Protein AF-A0A963KKS5-F1 (afdb_monomer_lite)

Secondary structure (DSSP, 8-state):
-------------------------------------TT-GGG----EE-TTT--EE--EEEE--S-SSSSEEEEE-TTT--EEEEE-TTGGGS-HHHHHHHHHHHHHHHTT---HHHHHHHHHHHHHHTT--HHHHHHHHHHHHHS-B--GGGTSBHHHHHHHHHHHHHTT-

Foldseek 3Di:
DDDDDDDDDDYDDDDDDDDDDDPDPPPPPPPPPPQQPLLALVSDFQWFAQQPPRDTDGAAEEEDAPQPDQAKDWDADPPRSGIHIYGYPCNVVDRSNVVSQVSQLNSVVSHVDDQSLLSNLSSVLVSVVSPQDPVSLVVVQVVLQVQAADDVSCVGGSNVNVVSSVVNNVVVD

Sequence (173 aa):
MANRPTGRPGPAACVLACAALALAPAGAARADTARTDVSDPEQFRCQGRNQFSGAPDGPIEKQDESGYWPYAAFFVDPVLGTPTIVYGPRFRTLDPLMQAFIRRHECQHANGVRDEITANCMALAHMRAQGLTARQEAHLQRWHQAEGRLDPQYGGSGAVFWERTLRCAAGLR

pLDDT: mean 83.82, std 19.71, range [33.16, 98.44]

Radius of gyration: 27.81 Å; chains: 1; bounding box: 52×79×63 Å

Structure (mmCIF, N/CA/C/O backbone):
data_AF-A0A963KKS5-F1
#
_entry.id   AF-A0A963KKS5-F1
#
loop_
_atom_site.group_PDB
_atom_site.id
_atom_site.type_symbol
_atom_site.label_atom_id
_atom_site.label_alt_id
_atom_site.label_comp_id
_atom_site.label_asym_id
_atom_site.label_entity_id
_atom_site.label_seq_id
_atom_site.pdbx_PDB_ins_code
_atom_site.Cartn_x
_atom_site.Cartn_y
_atom_site.Cartn_z
_atom_site.occupancy
_atom_site.B_iso_or_equiv
_atom_site.auth_seq_id
_atom_site.auth_comp_id
_atom_site.auth_asym_id
_atom_site.auth_atom_id
_atom_site.pdbx_PDB_model_num
ATOM 1 N N . MET A 1 1 ? 4.974 58.334 -43.561 1.00 40.41 1 MET A N 1
ATOM 2 C CA . MET A 1 1 ? 4.351 58.334 -44.902 1.00 40.41 1 MET A CA 1
ATOM 3 C C . MET A 1 1 ? 3.083 57.502 -44.830 1.00 40.41 1 MET A C 1
ATOM 5 O O . MET A 1 1 ? 3.101 56.443 -44.219 1.00 40.41 1 MET A O 1
ATOM 9 N N . ALA A 1 2 ? 1.984 58.072 -45.312 1.00 44.34 2 ALA A N 1
ATOM 10 C CA . ALA A 1 2 ? 0.614 57.597 -45.157 1.00 44.34 2 ALA A CA 1
ATOM 11 C C . ALA A 1 2 ? 0.249 56.483 -46.155 1.00 44.34 2 ALA A C 1
ATOM 13 O O . ALA A 1 2 ? 0.813 56.447 -47.244 1.00 44.34 2 ALA A O 1
ATOM 14 N N . ASN A 1 3 ? -0.739 55.645 -45.815 1.00 42.09 3 ASN A N 1
ATOM 15 C CA . ASN A 1 3 ? -2.002 55.590 -46.569 1.00 42.09 3 ASN A CA 1
ATOM 16 C C . ASN A 1 3 ? -3.050 54.662 -45.920 1.00 42.09 3 ASN A C 1
ATOM 18 O O . ASN A 1 3 ? -2.803 53.486 -45.675 1.00 42.09 3 ASN A O 1
ATOM 22 N N . ARG A 1 4 ? -4.247 55.222 -45.693 1.00 42.44 4 ARG A N 1
ATOM 23 C CA . ARG A 1 4 ? -5.546 54.519 -45.658 1.00 42.44 4 ARG A CA 1
ATOM 24 C C . ARG A 1 4 ? -6.168 54.576 -47.063 1.00 42.44 4 ARG A C 1
ATOM 26 O O . ARG A 1 4 ? -5.840 55.493 -47.813 1.00 42.44 4 ARG A O 1
ATOM 33 N N . PRO A 1 5 ? -7.083 53.651 -47.395 1.00 55.53 5 PRO A N 1
ATOM 34 C CA . PRO A 1 5 ? -8.498 54.032 -47.618 1.00 55.53 5 PRO A CA 1
ATOM 35 C C . PRO A 1 5 ? -9.468 52.960 -47.050 1.00 55.53 5 PRO A C 1
ATOM 37 O O . PRO A 1 5 ? -9.184 51.774 -47.120 1.00 55.53 5 PRO A O 1
ATOM 40 N N . THR A 1 6 ? -10.503 53.249 -46.247 1.00 56.84 6 THR A N 1
ATOM 41 C CA . THR A 1 6 ? -11.863 53.788 -46.527 1.00 56.84 6 THR A CA 1
ATOM 42 C C . THR A 1 6 ? -12.675 53.086 -47.628 1.00 56.84 6 THR A C 1
ATOM 44 O O . THR A 1 6 ? -12.403 53.281 -48.805 1.00 56.84 6 THR A O 1
ATOM 47 N N . GLY A 1 7 ? -13.758 52.399 -47.231 1.00 36.72 7 GLY A N 1
ATOM 48 C CA . GLY A 1 7 ? -14.890 51.979 -48.077 1.00 36.72 7 GLY A CA 1
ATOM 49 C C . GLY A 1 7 ? -15.966 51.261 -47.240 1.00 36.72 7 GLY A C 1
ATOM 50 O O . GLY A 1 7 ? -15.632 50.361 -46.482 1.00 36.72 7 GLY A O 1
ATOM 51 N N . ARG A 1 8 ? -17.222 51.724 -47.293 1.00 37.94 8 ARG A N 1
ATOM 52 C CA . ARG A 1 8 ? -18.336 51.492 -46.333 1.00 37.94 8 ARG A CA 1
ATOM 53 C C . ARG A 1 8 ? -19.519 50.727 -47.030 1.00 37.94 8 ARG A C 1
ATOM 55 O O . ARG A 1 8 ? -19.280 50.230 -48.123 1.00 37.94 8 ARG A O 1
ATOM 62 N N . PRO A 1 9 ? -20.743 50.560 -46.460 1.00 57.69 9 PRO A N 1
ATOM 63 C CA . PRO A 1 9 ? -21.500 49.293 -46.370 1.00 57.69 9 PRO A CA 1
ATOM 64 C C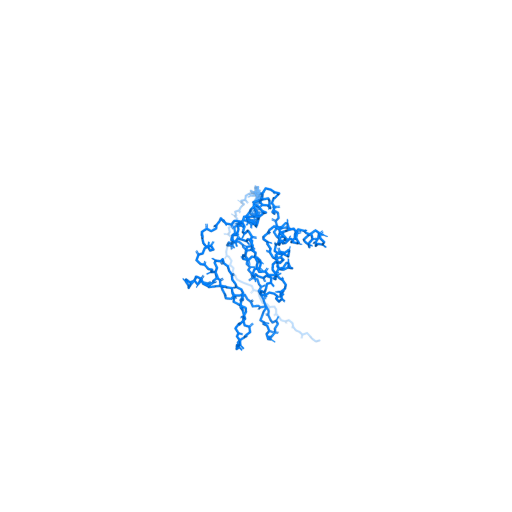 . PRO A 1 9 ? -22.797 49.223 -47.229 1.00 57.69 9 PRO A C 1
ATOM 66 O O . PRO A 1 9 ? -23.140 50.176 -47.921 1.00 57.69 9 PRO A O 1
ATOM 69 N N . GLY A 1 10 ? -23.559 48.120 -47.125 1.00 33.16 10 GLY A N 1
ATOM 70 C CA . GLY A 1 10 ? -24.911 47.940 -47.694 1.00 33.16 10 GLY A CA 1
ATOM 71 C C . GLY A 1 10 ? -25.825 47.061 -46.805 1.00 33.16 10 GLY A C 1
ATOM 72 O O . GLY A 1 10 ? -25.300 46.394 -45.919 1.00 33.16 10 GLY A O 1
ATOM 73 N N . PRO A 1 11 ? -27.167 47.101 -46.965 1.00 45.22 11 PRO A N 1
ATOM 74 C CA . PRO A 1 11 ? -28.068 47.514 -45.875 1.00 45.22 11 PRO A CA 1
ATOM 75 C C . PRO A 1 11 ? -29.191 46.524 -45.474 1.00 45.22 11 PRO A C 1
ATOM 77 O O . PRO A 1 11 ? -29.456 45.557 -46.177 1.00 45.22 11 PRO A O 1
ATOM 80 N N . ALA A 1 12 ? -29.917 46.922 -44.409 1.00 37.47 12 ALA A N 1
ATOM 81 C CA . ALA A 1 12 ? -31.300 46.562 -44.023 1.00 37.47 12 ALA A CA 1
ATOM 82 C C . ALA A 1 12 ? -31.515 45.147 -43.431 1.00 37.47 12 ALA A C 1
ATOM 84 O O . ALA A 1 12 ? -30.903 44.190 -43.868 1.00 37.47 12 ALA A O 1
ATOM 85 N N . ALA A 1 13 ? -32.356 44.889 -42.425 1.00 37.69 13 ALA A N 1
ATOM 86 C CA . ALA A 1 13 ? -33.380 45.642 -41.697 1.00 37.69 13 ALA A CA 1
ATOM 87 C C . ALA A 1 13 ? -33.491 45.014 -40.279 1.00 37.69 13 ALA A C 1
ATOM 89 O O . ALA A 1 13 ? -33.280 43.819 -40.113 1.00 37.69 13 ALA A O 1
ATOM 90 N N . CYS A 1 14 ? -33.592 45.804 -39.208 1.00 33.78 14 CYS A N 1
ATOM 91 C CA . CYS A 1 14 ? -34.841 46.105 -38.492 1.00 33.78 14 CYS A CA 1
ATOM 92 C C . CYS A 1 14 ? -35.599 44.872 -37.958 1.00 33.78 14 CYS A C 1
ATOM 94 O O . CYS A 1 14 ? -36.409 44.322 -38.688 1.00 33.78 14 CYS A O 1
ATOM 96 N N . VAL A 1 15 ? -35.408 44.527 -36.675 1.00 36.50 15 VAL A N 1
ATOM 97 C CA . VAL A 1 15 ? -36.500 44.201 -35.732 1.00 36.50 15 VAL A CA 1
ATOM 98 C C . VAL A 1 15 ? -36.051 44.589 -34.316 1.00 36.50 15 VAL A C 1
ATOM 100 O O . VAL A 1 15 ? -35.067 44.073 -33.791 1.00 36.50 15 VAL A O 1
ATOM 103 N N . LEU A 1 16 ? -36.787 45.523 -33.713 1.00 43.28 16 LEU A N 1
ATOM 104 C CA . LEU A 1 16 ? -36.829 45.771 -32.274 1.00 43.28 16 LEU A CA 1
ATOM 105 C C . LEU A 1 16 ? -37.574 44.616 -31.599 1.00 43.28 16 LEU A C 1
ATOM 107 O O . LEU A 1 16 ? -38.719 44.347 -31.950 1.00 43.28 16 LEU A O 1
ATOM 111 N N . ALA A 1 17 ? -36.973 44.007 -30.581 1.00 41.31 17 ALA A N 1
ATOM 112 C CA . ALA A 1 17 ? -37.719 43.272 -29.569 1.00 41.31 17 ALA A CA 1
ATOM 113 C C . ALA A 1 17 ? -37.032 43.441 -28.210 1.00 41.31 17 ALA A C 1
ATOM 115 O O . ALA A 1 17 ? -35.978 42.867 -27.944 1.00 41.31 17 ALA A O 1
ATOM 116 N N . CYS A 1 18 ? -37.644 44.260 -27.354 1.00 39.59 18 CYS A N 1
ATOM 117 C CA . CYS A 1 18 ? -37.416 44.220 -25.919 1.00 39.59 18 CYS A CA 1
ATOM 118 C C . CYS A 1 18 ? -37.823 42.841 -25.392 1.00 39.59 18 CYS A C 1
ATOM 120 O O . CYS A 1 18 ? -38.964 42.425 -25.583 1.00 39.59 18 CYS A O 1
ATOM 122 N N . ALA A 1 19 ? -36.932 42.174 -24.665 1.00 47.00 19 ALA A N 1
ATOM 123 C CA . ALA A 1 19 ? -37.304 41.091 -23.768 1.00 47.00 19 ALA A CA 1
ATOM 124 C C . ALA A 1 19 ? -36.486 41.213 -22.481 1.00 47.00 19 ALA A C 1
ATOM 126 O O . ALA A 1 19 ? -35.271 41.395 -22.502 1.00 47.00 19 ALA A O 1
ATOM 127 N N . ALA A 1 20 ? -37.223 41.208 -21.377 1.00 46.75 20 ALA A N 1
ATOM 128 C CA . ALA A 1 20 ? -36.808 41.502 -20.020 1.00 46.75 20 ALA A CA 1
ATOM 129 C C . ALA A 1 20 ? -35.589 40.701 -19.538 1.00 46.75 20 ALA A C 1
ATOM 131 O O . ALA A 1 20 ? -35.439 39.518 -19.842 1.00 46.75 20 ALA A O 1
ATOM 132 N N . LEU A 1 21 ? -34.783 41.341 -18.681 1.00 49.19 21 LEU A N 1
ATOM 133 C CA . LEU A 1 21 ? -33.899 40.649 -17.750 1.00 49.19 21 LEU A CA 1
ATOM 134 C C . LEU A 1 21 ? -34.739 39.705 -16.878 1.00 49.19 21 LEU A C 1
ATOM 136 O O . LEU A 1 21 ? -35.354 40.131 -15.902 1.00 49.19 21 LEU A O 1
ATOM 140 N N . ALA A 1 22 ? -34.734 38.419 -17.204 1.00 48.47 22 ALA A N 1
ATOM 141 C CA . ALA A 1 22 ? -34.995 37.385 -16.221 1.00 48.47 22 ALA A CA 1
ATOM 142 C C . ALA A 1 22 ? -33.659 37.075 -15.535 1.00 48.47 22 ALA A C 1
ATOM 144 O O . ALA A 1 22 ? -32.786 36.427 -16.113 1.00 48.47 22 ALA A O 1
ATOM 145 N N . LEU A 1 23 ? -33.487 37.571 -14.306 1.00 54.78 23 LEU A N 1
ATOM 146 C CA . LEU A 1 23 ? -32.521 37.000 -13.373 1.00 54.78 23 LEU A CA 1
ATOM 147 C C . LEU A 1 23 ? -32.909 35.532 -13.168 1.00 54.78 23 LEU A C 1
ATOM 149 O O . LEU A 1 23 ? -33.829 35.226 -12.411 1.00 54.78 23 LEU A O 1
ATOM 153 N N . ALA A 1 24 ? -32.225 34.621 -13.855 1.00 52.03 24 ALA A N 1
ATOM 154 C CA . ALA A 1 24 ? -32.212 33.237 -13.424 1.00 52.03 24 ALA A CA 1
ATOM 155 C C . ALA A 1 24 ? -31.542 33.212 -12.041 1.00 52.03 24 ALA A C 1
ATOM 157 O O . ALA A 1 24 ? -30.469 33.808 -11.886 1.00 52.03 24 ALA A O 1
ATOM 158 N N . PRO A 1 25 ? -32.125 32.554 -11.024 1.00 49.81 25 PRO A N 1
ATOM 159 C CA . PRO A 1 25 ? -31.350 32.240 -9.845 1.00 49.81 25 PRO A CA 1
ATOM 160 C C . PRO A 1 25 ? -30.168 31.408 -10.335 1.00 49.81 25 PRO A C 1
ATOM 162 O O . PRO A 1 25 ? -30.351 30.377 -10.985 1.00 49.81 25 PRO A O 1
ATOM 165 N N . ALA A 1 26 ? -28.955 31.881 -10.055 1.00 54.19 26 ALA A N 1
ATOM 166 C CA . ALA A 1 26 ? -27.781 31.037 -10.067 1.00 54.19 26 ALA A CA 1
ATOM 167 C C . ALA A 1 26 ? -28.043 29.951 -9.022 1.00 54.19 26 ALA A C 1
ATOM 169 O O . ALA A 1 26 ? -27.723 30.098 -7.844 1.00 54.19 26 ALA A O 1
ATOM 170 N N . GLY A 1 27 ? -28.718 28.883 -9.447 1.00 46.56 27 GLY A N 1
ATOM 171 C CA . GLY A 1 27 ? -28.696 27.616 -8.763 1.00 46.56 27 GLY A CA 1
ATOM 172 C C . GLY A 1 27 ? -27.236 27.230 -8.754 1.00 46.56 27 GLY A C 1
ATOM 173 O O . GLY A 1 27 ? -26.718 26.717 -9.742 1.00 46.56 27 GLY A O 1
ATOM 174 N N . ALA A 1 28 ? -26.555 27.569 -7.663 1.00 51.47 28 ALA A N 1
ATOM 175 C CA . ALA A 1 28 ? -25.311 26.946 -7.302 1.00 51.47 28 ALA A CA 1
ATOM 176 C C . ALA A 1 28 ? -25.643 25.460 -7.192 1.00 51.47 28 ALA A C 1
ATOM 178 O O . ALA A 1 28 ? -26.060 24.975 -6.141 1.00 51.47 28 ALA A O 1
ATOM 179 N N . ALA A 1 29 ? -25.510 24.746 -8.309 1.00 49.84 29 ALA A N 1
ATOM 180 C CA . ALA A 1 29 ? -25.208 23.341 -8.280 1.00 49.84 29 ALA A CA 1
ATOM 181 C C . ALA A 1 29 ? -23.901 23.284 -7.498 1.00 49.84 29 ALA A C 1
ATOM 183 O O . ALA A 1 29 ? -22.815 23.500 -8.035 1.00 49.84 29 ALA A O 1
ATOM 184 N N . ARG A 1 30 ? -24.021 23.110 -6.178 1.00 49.72 30 ARG A N 1
ATOM 185 C CA . ARG A 1 30 ? -22.956 22.511 -5.403 1.00 49.72 30 ARG A CA 1
ATOM 186 C C . ARG A 1 30 ? -22.682 21.228 -6.159 1.00 49.72 30 ARG A C 1
ATOM 188 O O . ARG A 1 30 ? -23.508 20.321 -6.159 1.00 49.72 30 ARG A O 1
ATOM 195 N N . ALA A 1 31 ? -21.575 21.206 -6.891 1.00 47.34 31 ALA A N 1
ATOM 196 C CA . ALA A 1 31 ? -20.915 19.956 -7.141 1.00 47.34 31 ALA A CA 1
ATOM 197 C C . ALA A 1 31 ? -20.689 19.398 -5.739 1.00 47.34 31 ALA A C 1
ATOM 199 O O . ALA A 1 31 ? -19.813 19.870 -5.014 1.00 47.34 31 ALA A O 1
ATOM 200 N N . ASP A 1 32 ? -21.559 18.483 -5.317 1.00 46.78 32 ASP A N 1
ATOM 201 C CA . ASP A 1 32 ? -21.172 17.483 -4.348 1.00 46.78 32 ASP A CA 1
ATOM 202 C C . ASP A 1 32 ? -19.957 16.828 -4.993 1.00 46.78 32 ASP A C 1
ATOM 204 O O . ASP A 1 32 ? -20.068 15.960 -5.858 1.00 46.78 32 ASP A O 1
ATOM 208 N N . THR A 1 33 ? -18.771 17.342 -4.665 1.00 53.81 33 THR A N 1
ATOM 209 C CA . THR A 1 33 ? -17.532 16.596 -4.782 1.00 53.81 33 THR A CA 1
ATOM 210 C C . THR A 1 33 ? -17.797 15.341 -3.983 1.00 53.81 33 THR A C 1
ATOM 212 O O . THR A 1 33 ? -17.696 15.372 -2.755 1.00 53.81 33 THR A O 1
ATOM 215 N N . ALA A 1 34 ? -18.268 14.296 -4.669 1.00 59.72 34 ALA A N 1
ATOM 216 C CA . ALA A 1 34 ? -18.528 12.999 -4.089 1.00 59.72 34 ALA A CA 1
ATOM 217 C C . ALA A 1 34 ? -17.276 12.661 -3.292 1.00 59.72 34 ALA A C 1
ATOM 219 O O . ALA A 1 34 ? -16.181 12.552 -3.849 1.00 59.72 34 ALA A O 1
ATOM 220 N N . ARG A 1 35 ? -17.415 12.666 -1.965 1.00 65.19 35 ARG A N 1
ATOM 221 C CA . ARG A 1 35 ? -16.306 12.381 -1.068 1.00 65.19 35 ARG A CA 1
ATOM 222 C C . ARG A 1 35 ? -15.783 11.018 -1.491 1.00 65.19 35 ARG A C 1
ATOM 224 O O . ARG A 1 35 ? -16.569 10.076 -1.500 1.00 65.19 35 ARG A O 1
ATOM 231 N N . THR A 1 36 ? -14.510 10.944 -1.880 1.00 77.38 36 THR A N 1
ATOM 232 C CA . THR A 1 36 ? -13.889 9.689 -2.310 1.00 77.38 36 THR A CA 1
ATOM 233 C C . THR A 1 36 ? -14.188 8.625 -1.265 1.00 77.38 36 THR A C 1
ATOM 235 O O . THR A 1 36 ? -13.829 8.785 -0.094 1.00 77.38 36 THR A O 1
ATOM 238 N N . ASP A 1 37 ? -14.884 7.569 -1.674 1.00 88.12 37 ASP A N 1
ATOM 239 C CA . ASP A 1 37 ? -15.097 6.424 -0.811 1.00 88.12 37 ASP A CA 1
ATOM 240 C C . ASP A 1 37 ? -13.775 5.668 -0.737 1.00 88.12 37 ASP A C 1
ATOM 242 O O . ASP A 1 37 ? -13.372 4.957 -1.653 1.00 88.12 37 ASP A O 1
ATOM 246 N N . VAL A 1 38 ? -13.062 5.855 0.372 1.00 92.69 38 VAL A N 1
ATOM 247 C CA . VAL A 1 38 ? -11.766 5.215 0.605 1.00 92.69 38 VAL A CA 1
ATOM 248 C C . VAL A 1 38 ? -11.861 3.683 0.604 1.00 92.69 38 VAL A C 1
ATOM 250 O O . VAL A 1 38 ? -10.849 3.019 0.381 1.00 92.69 38 VAL A O 1
ATOM 253 N N . SER A 1 39 ? -13.056 3.130 0.840 1.00 93.19 39 SER A N 1
ATOM 254 C CA . SER A 1 39 ? -13.313 1.689 0.827 1.00 93.19 39 SER A CA 1
ATOM 255 C C . SER A 1 39 ? -13.678 1.127 -0.541 1.00 93.19 39 SER A C 1
ATOM 257 O O . SER A 1 39 ? -13.687 -0.091 -0.687 1.00 93.19 39 SER A O 1
ATOM 259 N N . ASP A 1 40 ? -13.921 1.977 -1.539 1.00 92.31 40 ASP A N 1
ATOM 260 C CA . ASP A 1 40 ? -14.133 1.537 -2.912 1.00 92.31 40 ASP A CA 1
ATOM 261 C C . ASP A 1 40 ? -12.767 1.319 -3.596 1.00 92.31 40 ASP A C 1
ATOM 263 O O . ASP A 1 40 ? -12.024 2.288 -3.823 1.00 92.31 40 ASP A O 1
ATOM 267 N N . PRO A 1 41 ? -12.382 0.065 -3.911 1.00 87.31 41 PRO A N 1
ATOM 268 C CA . PRO A 1 41 ? -11.116 -0.207 -4.575 1.00 87.31 41 PRO A CA 1
ATOM 269 C C . PRO A 1 41 ? -11.046 0.424 -5.969 1.00 87.31 41 PRO A C 1
ATOM 271 O O . PRO A 1 41 ? -9.944 0.780 -6.379 1.00 87.31 41 PRO A O 1
ATOM 274 N N . GLU A 1 42 ? -12.169 0.627 -6.666 1.00 88.56 42 GLU A N 1
ATOM 275 C CA . GLU A 1 42 ? -12.216 1.165 -8.034 1.00 88.56 42 GLU A CA 1
ATOM 276 C C . GLU A 1 42 ? -11.974 2.681 -8.086 1.00 88.56 42 GLU A C 1
ATOM 278 O O . GLU A 1 42 ? -11.474 3.211 -9.081 1.00 88.56 42 GLU A O 1
ATOM 283 N N . GLN A 1 43 ? -12.262 3.397 -6.994 1.00 89.00 43 GLN A N 1
ATOM 284 C CA . GLN A 1 43 ? -11.999 4.838 -6.894 1.00 89.00 43 GLN A CA 1
ATOM 285 C C . GLN A 1 43 ? -10.516 5.165 -6.681 1.00 89.00 43 GLN A C 1
ATOM 287 O O . GLN A 1 43 ? -10.092 6.306 -6.889 1.00 89.00 43 GLN A O 1
ATOM 292 N N . PHE A 1 44 ? -9.702 4.182 -6.292 1.00 91.00 44 PHE A N 1
ATOM 293 C CA . PHE A 1 44 ? -8.261 4.350 -6.170 1.00 91.00 44 PHE A CA 1
ATOM 294 C C . PHE A 1 44 ? -7.561 4.053 -7.497 1.00 91.00 44 PHE A C 1
ATOM 296 O O . PHE A 1 44 ? -7.622 2.945 -8.017 1.00 91.00 44 PHE A O 1
ATOM 303 N N . ARG A 1 45 ? -6.835 5.037 -8.032 1.00 90.50 45 ARG A N 1
ATOM 304 C CA . ARG A 1 45 ? -5.974 4.848 -9.205 1.00 90.50 45 ARG A CA 1
ATOM 305 C C . ARG A 1 45 ? -4.528 4.730 -8.758 1.00 90.50 45 ARG A C 1
ATOM 307 O O . ARG A 1 45 ? -3.961 5.710 -8.274 1.00 90.50 45 ARG A O 1
ATOM 314 N N . CYS A 1 46 ? -3.930 3.557 -8.943 1.00 92.62 46 CYS A N 1
ATOM 315 C CA . CYS A 1 46 ? -2.508 3.399 -8.692 1.00 92.62 46 CYS A CA 1
ATOM 316 C C . CYS A 1 46 ? -1.681 4.081 -9.790 1.00 92.62 46 CYS A C 1
ATOM 318 O O . CYS A 1 46 ? -1.881 3.836 -10.978 1.00 92.62 46 CYS A O 1
ATOM 320 N N . GLN A 1 47 ? -0.730 4.919 -9.384 1.00 91.44 47 GLN A N 1
ATOM 321 C CA . GLN A 1 47 ? 0.335 5.415 -10.252 1.00 91.44 47 GLN A CA 1
ATOM 322 C C . GLN A 1 47 ? 1.635 4.800 -9.757 1.00 91.44 47 GLN A C 1
ATOM 324 O O . GLN A 1 47 ? 2.045 5.099 -8.640 1.00 91.44 47 GLN A O 1
ATOM 329 N N . GLY A 1 48 ? 2.235 3.912 -10.544 1.00 91.38 48 GLY A N 1
ATOM 330 C CA . GLY A 1 48 ? 3.544 3.337 -10.260 1.00 91.38 48 GLY A CA 1
ATOM 331 C C . GLY A 1 48 ? 4.652 4.077 -11.003 1.00 91.38 48 GLY A C 1
ATOM 332 O O . GLY A 1 48 ? 4.448 5.141 -11.602 1.00 91.38 48 GLY A O 1
ATOM 333 N N . ARG A 1 49 ? 5.849 3.496 -10.979 1.00 94.62 49 ARG A N 1
ATOM 334 C CA . ARG A 1 49 ? 6.996 3.957 -11.758 1.00 94.62 49 ARG A CA 1
ATOM 335 C C . ARG A 1 49 ? 7.662 2.780 -12.440 1.00 94.62 49 ARG A C 1
ATOM 337 O O . ARG A 1 49 ? 7.902 1.747 -11.819 1.00 94.62 49 ARG A O 1
ATOM 344 N N . ASN A 1 50 ? 8.015 2.969 -13.702 1.00 94.69 50 ASN A N 1
ATOM 345 C CA . ASN A 1 50 ? 8.869 2.028 -14.404 1.00 94.69 50 ASN A CA 1
ATOM 346 C C . ASN A 1 50 ? 10.245 1.972 -13.712 1.00 94.69 50 ASN A C 1
ATOM 348 O O . ASN A 1 50 ? 10.877 3.010 -13.508 1.00 94.69 50 ASN A O 1
ATOM 352 N N . GLN A 1 51 ? 10.719 0.780 -13.345 1.00 92.62 51 GLN A N 1
ATOM 353 C CA . GLN A 1 51 ? 11.947 0.633 -12.553 1.00 92.62 51 GLN A CA 1
ATOM 354 C C . GLN A 1 51 ? 13.228 1.005 -13.300 1.00 92.62 51 GLN A C 1
ATOM 356 O O . GLN A 1 51 ? 14.232 1.302 -12.655 1.00 92.62 51 GLN A O 1
ATOM 361 N N . PHE A 1 52 ? 13.216 0.994 -14.632 1.00 93.75 52 PHE A N 1
ATOM 362 C CA . PHE A 1 52 ? 14.409 1.284 -15.426 1.00 93.75 52 PHE A CA 1
ATOM 363 C C . PHE A 1 52 ? 14.479 2.752 -15.835 1.00 93.75 52 PHE A C 1
ATOM 365 O O . PHE A 1 52 ? 15.536 3.369 -15.747 1.00 93.75 52 PHE A O 1
ATOM 372 N N . SER A 1 53 ? 13.354 3.328 -16.255 1.00 94.00 53 SER A N 1
ATOM 373 C CA . SER A 1 53 ? 13.294 4.722 -16.713 1.00 94.00 53 SER A CA 1
ATOM 374 C C . SER A 1 53 ? 12.898 5.719 -15.621 1.00 94.00 53 SER A C 1
ATOM 376 O O . SER A 1 53 ? 13.112 6.918 -15.786 1.00 94.00 53 SER A O 1
ATOM 378 N N . GLY A 1 54 ? 12.280 5.264 -14.525 1.00 92.56 54 GLY A N 1
ATOM 379 C CA . GLY A 1 54 ? 11.713 6.122 -13.477 1.00 92.56 54 GLY A CA 1
ATOM 380 C C . GLY A 1 54 ? 10.451 6.891 -13.893 1.00 92.56 54 GLY A C 1
ATOM 381 O O . GLY A 1 54 ? 9.859 7.598 -13.064 1.00 92.56 54 GLY A O 1
ATOM 382 N N . ALA A 1 55 ? 10.028 6.763 -15.156 1.00 92.94 55 ALA A N 1
ATOM 383 C CA . ALA A 1 55 ? 8.841 7.414 -15.686 1.00 92.94 55 ALA A CA 1
ATOM 384 C C . ALA A 1 55 ? 7.580 6.928 -14.948 1.00 92.94 55 ALA A C 1
ATOM 386 O O . ALA A 1 55 ? 7.514 5.752 -14.571 1.00 92.94 55 ALA A O 1
ATOM 387 N N . PRO A 1 56 ? 6.590 7.812 -14.715 1.00 90.12 56 PRO A N 1
ATOM 388 C CA . PRO A 1 56 ? 5.312 7.390 -14.163 1.00 90.12 56 PRO A CA 1
ATOM 389 C C . PRO A 1 56 ? 4.653 6.407 -15.132 1.00 90.12 56 PRO A C 1
ATOM 391 O O . PRO A 1 56 ? 4.457 6.724 -16.304 1.00 90.12 56 PRO A O 1
ATOM 394 N N . ASP A 1 57 ? 4.334 5.222 -14.627 1.00 83.19 57 ASP A N 1
ATOM 395 C CA . ASP A 1 57 ? 3.704 4.145 -15.383 1.00 83.19 57 ASP A CA 1
ATOM 396 C C . ASP A 1 57 ? 2.703 3.449 -14.459 1.00 83.19 57 ASP A C 1
ATOM 398 O O . ASP A 1 57 ? 3.040 3.057 -13.337 1.00 83.19 57 ASP A O 1
ATOM 402 N N . GLY A 1 58 ? 1.443 3.370 -14.879 1.00 83.00 58 GLY A N 1
ATOM 403 C CA . GLY A 1 58 ? 0.433 2.657 -14.100 1.00 83.00 58 GLY A CA 1
ATOM 404 C C . GLY A 1 58 ? 0.799 1.174 -14.061 1.00 83.00 58 GLY A C 1
ATOM 405 O O . GLY A 1 58 ? 1.185 0.638 -15.100 1.00 83.00 58 GLY A O 1
ATOM 406 N N . PRO A 1 59 ? 0.710 0.487 -12.909 1.00 90.62 59 PRO A N 1
ATOM 407 C CA . PRO A 1 59 ? 0.990 -0.935 -12.904 1.00 90.62 59 PRO A CA 1
ATOM 408 C C . PRO A 1 59 ? 0.014 -1.681 -13.809 1.00 90.62 59 PRO A C 1
ATOM 410 O O . PRO A 1 59 ? -1.174 -1.360 -13.874 1.00 90.62 59 PRO A O 1
ATOM 413 N N . ILE A 1 60 ? 0.513 -2.726 -14.460 1.00 93.56 60 ILE A N 1
ATOM 414 C CA . ILE A 1 60 ? -0.354 -3.723 -15.079 1.00 93.56 60 ILE A CA 1
ATOM 415 C C . ILE A 1 60 ? -1.006 -4.508 -13.942 1.00 93.56 60 ILE A C 1
ATOM 417 O O . ILE A 1 60 ? -0.327 -5.193 -13.180 1.00 93.56 60 ILE A O 1
ATOM 421 N N . GLU A 1 61 ? -2.323 -4.411 -13.820 1.00 93.50 61 GLU A N 1
ATOM 422 C CA . GLU A 1 61 ? -3.098 -5.154 -12.829 1.00 93.50 61 GLU A CA 1
ATOM 423 C C . GLU A 1 61 ? -3.709 -6.396 -13.490 1.00 93.50 61 GLU A C 1
ATOM 425 O O . GLU A 1 61 ? -4.432 -6.288 -14.483 1.00 93.50 61 GLU A O 1
ATOM 430 N N . LYS A 1 62 ? -3.405 -7.591 -12.969 1.00 92.44 62 LYS A N 1
ATOM 431 C CA . LYS A 1 62 ? -3.904 -8.862 -13.518 1.00 92.44 62 LYS A CA 1
ATOM 432 C C . LYS A 1 62 ? -4.417 -9.801 -12.437 1.00 92.44 62 LYS A C 1
ATOM 434 O O . LYS A 1 62 ? -3.958 -9.776 -11.300 1.00 92.44 62 LYS A O 1
ATOM 439 N N . GLN A 1 63 ? -5.347 -10.667 -12.822 1.00 89.75 63 GLN A N 1
ATOM 440 C CA . GLN A 1 63 ? -5.784 -11.778 -11.986 1.00 89.75 63 GLN A CA 1
ATOM 441 C C . GLN A 1 63 ? -4.861 -12.979 -12.199 1.00 89.75 63 GLN A C 1
ATOM 443 O O . GLN A 1 63 ? -4.527 -13.307 -13.336 1.00 89.75 63 GLN A O 1
ATOM 448 N N . ASP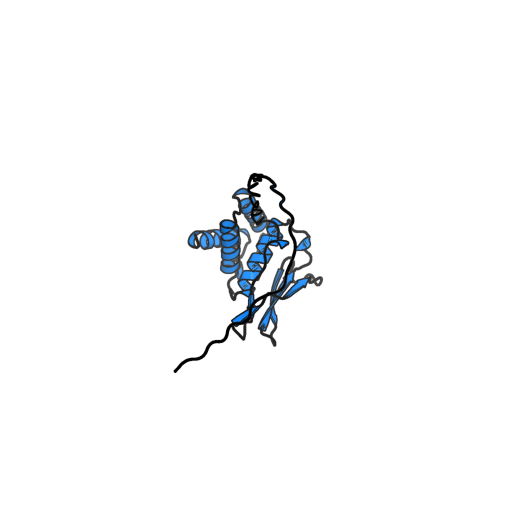 A 1 64 ? -4.501 -13.647 -11.110 1.00 83.62 64 ASP A N 1
ATOM 449 C CA . ASP A 1 64 ? -3.910 -14.977 -11.120 1.00 83.62 64 ASP A CA 1
ATOM 450 C C . ASP A 1 64 ? -4.859 -15.980 -10.460 1.00 83.62 64 ASP A C 1
ATOM 452 O O . ASP A 1 64 ? -5.447 -15.732 -9.402 1.00 83.62 64 ASP A O 1
ATOM 456 N N . GLU A 1 65 ? -5.013 -17.118 -11.126 1.00 75.31 65 GLU A N 1
ATOM 457 C CA . GLU A 1 65 ? -5.839 -18.243 -10.692 1.00 75.31 65 GLU A CA 1
ATOM 458 C C . GLU A 1 6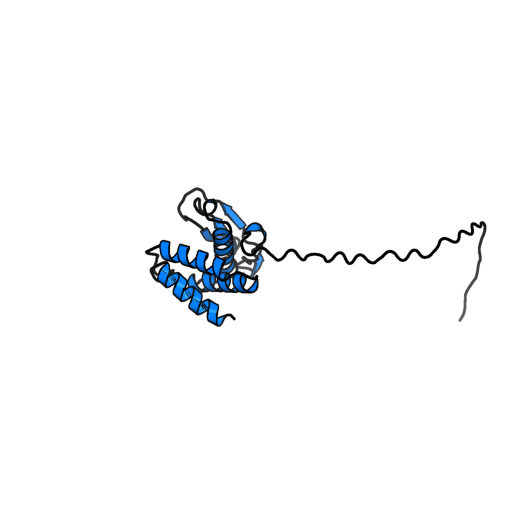5 ? -4.982 -19.420 -10.197 1.00 75.31 65 GLU A C 1
ATOM 460 O O . GLU A 1 65 ? -5.524 -20.394 -9.682 1.00 75.31 65 GLU A O 1
ATOM 465 N N . SER A 1 66 ? -3.646 -19.328 -10.288 1.00 73.75 66 SER A N 1
ATOM 466 C CA . SER A 1 66 ? -2.717 -20.390 -9.877 1.00 73.75 66 SER A CA 1
ATOM 467 C C . SER A 1 66 ? -2.732 -20.673 -8.369 1.00 73.75 66 SER A C 1
ATOM 469 O O . SER A 1 66 ? -2.363 -21.764 -7.937 1.00 73.75 66 SER A O 1
ATOM 471 N N . GLY A 1 67 ? -3.152 -19.692 -7.561 1.00 68.94 67 GLY A N 1
ATOM 472 C CA . GLY A 1 67 ? -3.230 -19.798 -6.104 1.00 68.94 67 GLY A CA 1
ATOM 473 C C . GLY A 1 67 ? -1.896 -19.651 -5.369 1.00 68.94 67 GLY A C 1
ATOM 474 O O . GLY A 1 67 ? -1.881 -19.794 -4.149 1.00 68.94 67 GLY A O 1
ATOM 475 N N . TYR A 1 68 ? -0.797 -19.337 -6.067 1.00 76.88 68 TYR A N 1
ATOM 476 C CA . TYR A 1 68 ? 0.518 -19.162 -5.437 1.00 76.88 68 TYR A CA 1
ATOM 477 C C . TYR A 1 68 ? 0.534 -17.992 -4.438 1.00 76.88 68 TYR A C 1
ATOM 479 O O . TYR A 1 68 ? 1.150 -18.079 -3.379 1.00 76.88 68 TYR A O 1
ATOM 487 N N . TRP A 1 69 ? -0.201 -16.921 -4.747 1.00 82.12 69 TRP A N 1
ATOM 488 C CA . TRP A 1 69 ? -0.401 -15.773 -3.864 1.00 82.12 69 TRP A CA 1
ATOM 489 C C . TRP A 1 69 ? -1.877 -15.703 -3.479 1.00 82.12 69 TRP A C 1
ATOM 491 O O . TRP A 1 69 ? -2.714 -15.564 -4.371 1.00 82.12 69 TRP A O 1
ATOM 501 N N . PRO A 1 70 ? -2.251 -15.814 -2.191 1.00 85.25 70 PRO A N 1
ATOM 502 C CA . PRO A 1 70 ? -3.661 -15.866 -1.814 1.00 85.25 70 PRO A CA 1
ATOM 503 C C . PRO A 1 70 ? -4.385 -14.547 -2.103 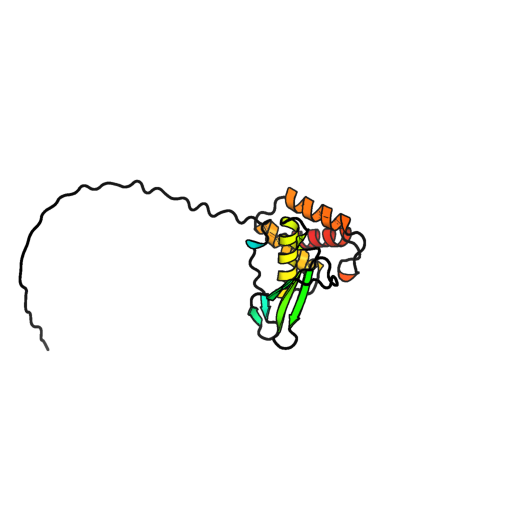1.00 85.25 70 PRO A C 1
ATOM 505 O O . PRO A 1 70 ? -5.523 -14.571 -2.576 1.00 85.25 70 PRO A O 1
ATOM 508 N N . TYR A 1 71 ? -3.727 -13.411 -1.853 1.00 92.44 71 TYR A N 1
ATOM 509 C CA . TYR A 1 71 ? -4.339 -12.085 -1.939 1.00 92.44 71 TYR A CA 1
ATOM 510 C C . TYR A 1 71 ? -3.741 -11.232 -3.053 1.00 92.44 71 TYR A C 1
ATOM 512 O O . TYR A 1 71 ? -4.411 -10.993 -4.048 1.00 92.44 71 TYR A O 1
ATOM 520 N N . ALA A 1 72 ? -2.499 -10.780 -2.929 1.00 94.94 72 ALA A N 1
ATOM 521 C CA . ALA A 1 72 ? -1.843 -10.041 -3.994 1.00 94.94 72 ALA A CA 1
ATOM 522 C C . ALA A 1 72 ? -0.325 -10.196 -3.918 1.00 94.94 72 ALA A C 1
ATOM 524 O O . ALA A 1 72 ? 0.197 -10.654 -2.902 1.00 94.94 72 ALA A O 1
ATOM 525 N N . ALA A 1 73 ? 0.351 -9.851 -5.009 1.00 93.62 73 ALA A N 1
ATOM 526 C CA . ALA A 1 73 ? 1.797 -9.725 -5.060 1.00 93.62 73 ALA A CA 1
ATOM 527 C C . ALA A 1 73 ? 2.226 -8.720 -6.133 1.00 93.62 73 ALA A C 1
ATOM 529 O O . ALA A 1 73 ? 1.608 -8.612 -7.200 1.00 93.62 73 ALA A O 1
ATOM 530 N N . PHE A 1 74 ? 3.331 -8.034 -5.864 1.00 94.31 74 PHE A N 1
ATOM 531 C CA . PHE A 1 74 ? 3.982 -7.112 -6.779 1.00 94.31 74 PHE A CA 1
ATOM 532 C C . PHE A 1 74 ? 5.161 -7.759 -7.516 1.00 94.31 74 PHE A C 1
ATOM 534 O O . PHE A 1 74 ? 5.982 -8.464 -6.930 1.00 94.31 74 PHE A O 1
ATOM 541 N N . PHE A 1 75 ? 5.288 -7.440 -8.804 1.00 93.56 75 PHE A N 1
ATOM 542 C CA . PHE A 1 75 ? 6.403 -7.836 -9.657 1.00 93.56 75 PHE A CA 1
ATOM 543 C C . PHE A 1 75 ? 6.869 -6.676 -10.530 1.00 93.56 75 PHE A C 1
ATOM 545 O O . PHE A 1 75 ? 6.138 -5.724 -10.797 1.00 93.56 75 PHE A O 1
ATOM 552 N N . VAL A 1 76 ? 8.087 -6.808 -11.042 1.00 94.06 76 VAL A N 1
ATOM 553 C CA . VAL A 1 76 ? 8.636 -5.937 -12.080 1.00 94.06 76 VAL A CA 1
ATOM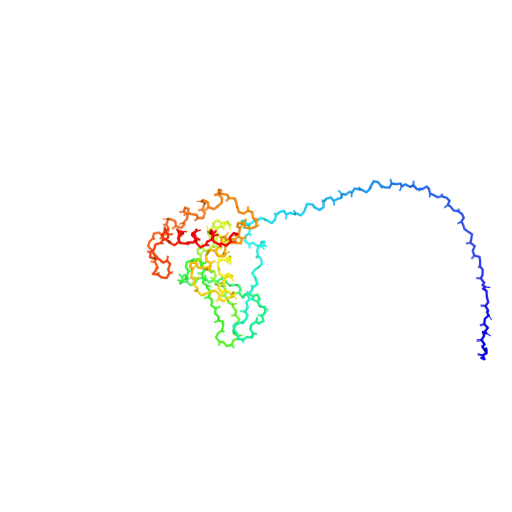 554 C C . VAL A 1 76 ? 8.880 -6.798 -13.305 1.00 94.06 76 VAL A C 1
ATOM 556 O O . VAL A 1 76 ? 9.513 -7.849 -13.192 1.00 94.06 76 VAL A O 1
ATOM 559 N N . ASP A 1 77 ? 8.383 -6.368 -14.463 1.00 92.62 77 ASP A N 1
ATOM 560 C CA . ASP A 1 77 ? 8.748 -7.007 -15.723 1.00 92.62 77 ASP A CA 1
ATOM 561 C C . ASP A 1 77 ? 10.276 -6.914 -15.903 1.00 92.62 77 ASP A C 1
ATOM 563 O O . ASP A 1 77 ? 10.820 -5.806 -15.912 1.00 92.62 77 ASP A O 1
ATOM 567 N N . PRO A 1 78 ? 10.995 -8.041 -16.031 1.00 93.19 78 PRO A N 1
ATOM 568 C CA . PRO A 1 78 ? 12.455 -8.032 -16.026 1.00 93.19 78 PRO A CA 1
ATOM 569 C C . PRO A 1 78 ? 13.064 -7.422 -17.296 1.00 93.19 78 PRO A C 1
ATOM 571 O O . PRO A 1 78 ? 14.255 -7.119 -17.304 1.00 93.19 78 PRO A O 1
ATOM 574 N N . VAL A 1 79 ? 12.279 -7.254 -18.364 1.00 94.19 79 VAL A N 1
ATOM 575 C CA . VAL A 1 79 ? 12.727 -6.712 -19.653 1.00 94.19 79 VAL A CA 1
ATOM 576 C C . VAL A 1 79 ? 12.297 -5.259 -19.809 1.00 94.19 79 VAL A C 1
ATOM 578 O O . VAL A 1 79 ? 13.086 -4.420 -20.238 1.00 94.19 79 VAL A O 1
ATOM 581 N N . LEU A 1 80 ? 11.053 -4.949 -19.450 1.00 94.00 80 LEU A N 1
ATOM 582 C CA . LEU A 1 80 ? 10.455 -3.631 -19.652 1.00 94.00 80 LEU A CA 1
ATOM 583 C C . LEU A 1 80 ? 10.570 -2.730 -18.421 1.00 94.00 80 LEU A C 1
ATOM 585 O O . LEU A 1 80 ? 10.504 -1.511 -18.555 1.00 94.00 80 LEU A O 1
ATOM 589 N N . GLY A 1 81 ? 10.735 -3.296 -17.224 1.00 93.69 81 GLY A N 1
ATOM 590 C CA . GLY A 1 81 ? 10.767 -2.554 -15.961 1.00 93.69 81 GLY A CA 1
ATOM 591 C C . GLY A 1 81 ? 9.384 -2.110 -15.483 1.00 93.69 81 GLY A C 1
ATOM 592 O O . GLY A 1 81 ? 9.284 -1.373 -14.500 1.00 93.69 81 GLY A O 1
ATOM 593 N N . THR A 1 82 ? 8.319 -2.524 -16.172 1.00 94.31 82 THR A N 1
ATOM 594 C CA . THR A 1 82 ? 6.941 -2.139 -15.862 1.00 94.31 82 THR A CA 1
ATOM 595 C C . THR A 1 82 ? 6.474 -2.808 -14.565 1.00 94.31 82 THR A C 1
ATOM 597 O O . THR A 1 82 ? 6.610 -4.030 -14.421 1.00 94.31 82 THR A O 1
ATOM 600 N N . PRO A 1 83 ? 5.918 -2.042 -13.610 1.00 95.69 83 PRO A N 1
ATOM 601 C CA . PRO A 1 83 ? 5.335 -2.607 -12.403 1.00 95.69 83 PRO A CA 1
ATOM 602 C C . PRO A 1 83 ? 4.095 -3.445 -12.742 1.00 95.69 83 PRO A C 1
ATOM 604 O O . PRO A 1 83 ? 3.272 -3.062 -13.568 1.00 95.69 83 PRO A O 1
ATOM 607 N N . THR A 1 84 ? 3.942 -4.596 -12.097 1.00 95.38 84 THR A N 1
ATOM 608 C CA . THR A 1 84 ? 2.788 -5.487 -12.257 1.00 95.38 84 THR A CA 1
ATOM 609 C C . THR A 1 84 ? 2.246 -5.859 -10.887 1.00 95.38 84 THR A C 1
ATOM 611 O O . THR A 1 84 ? 3.005 -6.292 -10.025 1.00 95.38 84 THR A O 1
ATOM 614 N N . ILE A 1 85 ? 0.936 -5.730 -10.695 1.00 95.50 85 ILE A N 1
ATOM 615 C CA . ILE A 1 85 ? 0.238 -6.215 -9.503 1.00 95.50 85 ILE A CA 1
ATOM 616 C C . ILE A 1 85 ? -0.599 -7.421 -9.911 1.00 95.50 85 ILE A C 1
ATOM 618 O O . ILE A 1 85 ? -1.361 -7.382 -10.879 1.00 95.50 85 ILE A O 1
ATOM 622 N N . VAL A 1 86 ? -0.435 -8.509 -9.174 1.00 94.88 86 VAL A N 1
ATOM 623 C CA . VAL A 1 86 ? -1.138 -9.765 -9.401 1.00 94.88 86 VAL A CA 1
ATOM 624 C C . VAL A 1 86 ? -2.084 -10.007 -8.248 1.00 94.88 86 VAL A C 1
ATOM 626 O O . VAL A 1 86 ? -1.634 -10.121 -7.114 1.00 94.88 86 VAL A O 1
ATOM 629 N N . TYR A 1 87 ? -3.376 -10.118 -8.532 1.00 95.19 87 TYR A N 1
ATOM 630 C CA . TYR A 1 87 ? -4.388 -10.458 -7.541 1.00 95.19 87 TYR A CA 1
ATOM 631 C C . TYR A 1 87 ? -4.644 -11.957 -7.536 1.00 95.19 87 TYR A C 1
ATOM 633 O O . TYR A 1 87 ? -4.944 -12.547 -8.570 1.00 95.19 87 TYR A O 1
ATOM 641 N N . GLY A 1 88 ? -4.541 -12.557 -6.358 1.00 93.94 88 GLY A N 1
ATOM 642 C CA . GLY A 1 88 ? -4.815 -13.962 -6.113 1.00 93.94 88 GLY A CA 1
ATOM 643 C C . GLY A 1 88 ? -6.305 -14.295 -6.059 1.00 93.94 88 GLY A C 1
ATOM 644 O O . GLY A 1 88 ? -7.158 -13.398 -6.027 1.00 93.94 88 GLY A O 1
ATOM 645 N N . PRO A 1 89 ? -6.658 -15.588 -5.987 1.00 91.38 89 PRO A N 1
ATOM 646 C CA . PRO A 1 89 ? -8.050 -16.027 -6.004 1.00 91.38 89 PRO A CA 1
ATOM 647 C C . PRO A 1 89 ? -8.843 -15.564 -4.774 1.00 91.38 89 PRO A C 1
ATOM 649 O O . PRO A 1 89 ? -10.047 -15.331 -4.878 1.00 91.38 89 PRO A O 1
ATOM 652 N N . ARG A 1 90 ? -8.202 -15.377 -3.608 1.00 92.19 90 ARG A N 1
ATOM 653 C CA . ARG A 1 90 ? -8.912 -14.917 -2.402 1.00 92.19 90 ARG A CA 1
ATOM 654 C C . ARG A 1 90 ? -9.136 -13.409 -2.392 1.00 92.19 90 ARG A C 1
ATOM 656 O O . ARG A 1 90 ? -10.025 -12.972 -1.668 1.00 92.19 90 ARG A O 1
ATOM 663 N N . PHE A 1 91 ? -8.426 -12.622 -3.205 1.00 93.56 91 PHE A N 1
ATOM 664 C CA . PHE A 1 91 ? -8.584 -11.162 -3.256 1.00 93.56 91 PHE A CA 1
ATOM 665 C C . PHE A 1 91 ? -10.036 -10.737 -3.477 1.00 93.56 91 PHE A C 1
ATOM 667 O O . PHE A 1 91 ? -10.581 -9.960 -2.702 1.00 93.56 91 PHE A O 1
ATOM 674 N N . ARG A 1 92 ? -10.699 -11.324 -4.480 1.00 89.88 92 ARG A N 1
ATOM 675 C CA . ARG A 1 92 ? -12.088 -10.986 -4.838 1.00 89.88 92 ARG A CA 1
ATOM 676 C C . ARG A 1 92 ? -13.117 -11.407 -3.788 1.00 89.88 92 ARG A C 1
ATOM 678 O O . ARG A 1 92 ? -14.254 -10.956 -3.838 1.00 89.88 92 ARG A O 1
ATOM 685 N N . THR A 1 93 ? -12.730 -12.286 -2.863 1.00 92.25 93 THR A N 1
ATOM 686 C CA . THR A 1 93 ? -13.589 -12.742 -1.759 1.00 92.25 93 THR A CA 1
ATOM 687 C C . THR A 1 93 ? -13.494 -11.843 -0.528 1.00 92.25 93 THR A C 1
ATOM 689 O O . THR A 1 93 ? -14.305 -11.975 0.386 1.00 92.25 93 THR A O 1
ATOM 692 N N . LEU A 1 94 ? -12.505 -10.944 -0.489 1.00 94.06 94 LEU A N 1
ATOM 693 C CA . LEU A 1 94 ? -12.350 -9.976 0.588 1.00 94.06 94 LEU A CA 1
ATOM 694 C C . LEU A 1 94 ? -13.430 -8.899 0.499 1.00 94.06 94 LEU A C 1
ATOM 696 O O . LEU A 1 94 ? -13.939 -8.599 -0.581 1.00 94.06 94 LEU A O 1
ATOM 700 N N . ASP A 1 95 ? -13.745 -8.270 1.628 1.00 95.44 95 ASP A N 1
ATOM 701 C CA . ASP A 1 95 ? -14.593 -7.083 1.611 1.00 95.44 95 ASP A CA 1
ATOM 702 C C . ASP A 1 95 ? -13.914 -5.914 0.858 1.00 95.44 95 ASP A C 1
ATOM 704 O O . ASP A 1 95 ? -12.680 -5.869 0.767 1.00 95.44 95 ASP A O 1
ATOM 708 N N . PRO A 1 96 ? -14.690 -4.951 0.322 1.00 96.44 96 PRO A N 1
ATOM 709 C CA . PRO A 1 96 ? -14.142 -3.858 -0.482 1.00 96.44 96 PRO A CA 1
ATOM 710 C C . PRO A 1 96 ? -13.057 -3.040 0.225 1.00 96.44 96 PRO A C 1
ATOM 712 O O . PRO A 1 96 ? -12.062 -2.682 -0.400 1.00 96.44 96 PRO A O 1
ATOM 715 N N . LEU A 1 97 ? -13.183 -2.806 1.538 1.00 97.19 97 LEU A N 1
ATOM 716 C CA . LEU A 1 97 ? -12.193 -2.046 2.300 1.00 97.19 97 LEU A CA 1
ATOM 717 C C . LEU A 1 97 ? -10.838 -2.768 2.327 1.00 97.19 97 LEU A C 1
ATOM 719 O O . LEU A 1 97 ? -9.798 -2.127 2.167 1.00 97.19 97 LEU A O 1
ATOM 723 N N . MET A 1 98 ? -10.846 -4.089 2.501 1.00 97.44 98 MET A N 1
ATOM 724 C CA . MET A 1 98 ? -9.633 -4.903 2.445 1.00 97.44 98 MET A CA 1
ATOM 725 C C . MET A 1 98 ? -9.008 -4.915 1.046 1.00 97.44 98 MET A C 1
ATOM 727 O O . MET A 1 98 ? -7.796 -4.737 0.924 1.00 97.44 98 MET A O 1
ATOM 731 N N . GLN A 1 99 ? -9.817 -5.054 -0.009 1.00 97.06 99 GLN A N 1
ATOM 732 C CA . GLN A 1 99 ? -9.334 -4.957 -1.393 1.00 97.06 99 GLN A CA 1
ATOM 733 C C . GLN A 1 99 ? -8.687 -3.591 -1.659 1.00 97.06 99 GLN A C 1
ATOM 735 O O . GLN A 1 99 ? -7.582 -3.505 -2.196 1.00 97.06 99 GLN A O 1
ATOM 740 N N . ALA A 1 100 ? -9.349 -2.520 -1.219 1.00 97.50 100 ALA A N 1
ATOM 741 C CA . ALA A 1 100 ? -8.896 -1.144 -1.354 1.00 97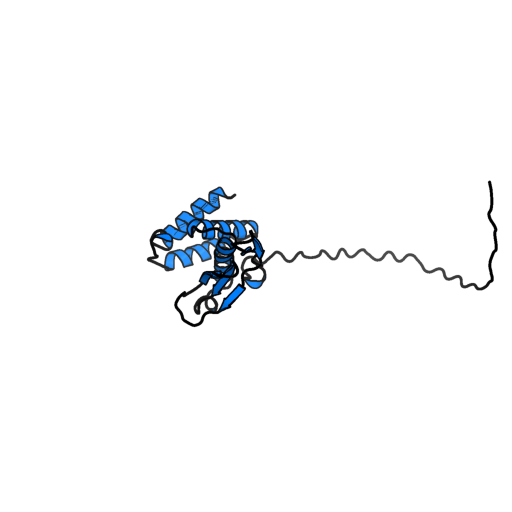.50 100 ALA A CA 1
ATOM 742 C C . ALA A 1 100 ? -7.584 -0.879 -0.594 1.00 97.50 100 ALA A C 1
ATOM 744 O O . ALA A 1 100 ? -6.744 -0.109 -1.071 1.00 97.50 100 ALA A O 1
ATOM 745 N N . PHE A 1 101 ? -7.398 -1.510 0.569 1.00 98.06 101 PHE A N 1
ATOM 746 C CA . PHE A 1 101 ? -6.170 -1.426 1.357 1.00 98.06 101 PHE A CA 1
ATOM 747 C C . PHE A 1 101 ? -5.015 -2.189 0.699 1.00 98.06 101 PHE A C 1
ATOM 749 O O . PHE A 1 101 ? -3.962 -1.601 0.459 1.00 98.06 101 PHE A O 1
ATOM 756 N N . ILE A 1 102 ? -5.232 -3.451 0.313 1.00 97.44 102 ILE A N 1
ATOM 757 C CA . ILE A 1 102 ? -4.223 -4.285 -0.361 1.00 97.44 102 ILE A CA 1
ATOM 758 C C . ILE A 1 102 ? -3.795 -3.650 -1.686 1.00 97.44 102 ILE A C 1
ATOM 760 O O . ILE A 1 102 ? -2.606 -3.514 -1.953 1.00 97.44 102 ILE A O 1
ATOM 764 N N . ARG A 1 103 ? -4.736 -3.151 -2.495 1.00 96.94 103 ARG A N 1
ATOM 765 C CA . ARG A 1 103 ? -4.402 -2.455 -3.746 1.00 96.94 103 ARG A CA 1
ATOM 766 C C . ARG A 1 103 ? -3.512 -1.228 -3.513 1.00 96.94 103 ARG A C 1
ATOM 768 O O . ARG A 1 103 ? -2.603 -0.971 -4.300 1.00 96.94 103 ARG A O 1
ATOM 775 N N . ARG A 1 104 ? -3.734 -0.476 -2.429 1.00 97.69 104 ARG A N 1
ATOM 776 C CA . ARG A 1 104 ? -2.877 0.662 -2.050 1.00 97.69 104 ARG A CA 1
ATOM 777 C C . ARG A 1 104 ? -1.503 0.221 -1.550 1.00 97.69 104 ARG A C 1
ATOM 779 O O . ARG A 1 104 ? -0.542 0.922 -1.857 1.00 97.69 104 ARG A O 1
ATOM 786 N N . HIS A 1 105 ? -1.413 -0.896 -0.824 1.00 98.19 105 HIS A N 1
ATOM 787 C CA . HIS A 1 105 ? -0.154 -1.524 -0.396 1.00 98.19 105 HIS A CA 1
ATOM 788 C C . HIS A 1 105 ? 0.701 -1.909 -1.602 1.00 98.19 105 HIS A C 1
ATOM 790 O O . HIS A 1 105 ? 1.806 -1.395 -1.758 1.00 98.19 105 HIS A O 1
ATOM 796 N N . GLU A 1 106 ? 0.144 -2.692 -2.526 1.00 97.44 106 GLU A N 1
ATOM 797 C CA . GLU A 1 106 ? 0.854 -3.108 -3.742 1.00 97.44 106 GLU A CA 1
ATOM 798 C C . GLU A 1 106 ? 1.252 -1.913 -4.617 1.00 97.44 106 GLU A C 1
ATOM 800 O O . GLU A 1 106 ? 2.305 -1.898 -5.256 1.00 97.44 106 GLU A O 1
ATOM 805 N N . CYS A 1 107 ? 0.454 -0.843 -4.593 1.00 97.06 107 CYS A N 1
ATOM 806 C CA . CYS A 1 107 ? 0.812 0.394 -5.269 1.00 97.06 107 CYS A CA 1
ATOM 807 C C . CYS A 1 107 ? 2.060 1.073 -4.677 1.00 97.06 107 CYS A C 1
ATOM 809 O O . CYS A 1 107 ? 2.805 1.727 -5.407 1.00 97.06 107 CYS A O 1
ATOM 811 N N . GLN A 1 108 ? 2.334 0.926 -3.376 1.00 97.56 108 GLN A N 1
ATOM 812 C CA . GLN A 1 108 ? 3.584 1.432 -2.796 1.00 97.56 108 GLN A CA 1
ATOM 813 C C . GLN A 1 108 ? 4.787 0.661 -3.336 1.00 97.56 108 GLN A C 1
ATOM 815 O O . GLN A 1 108 ? 5.803 1.273 -3.673 1.00 97.56 108 GLN A O 1
ATOM 820 N N . HIS A 1 109 ? 4.654 -0.654 -3.518 1.00 97.31 109 HIS A N 1
ATOM 821 C CA . HIS A 1 109 ? 5.679 -1.449 -4.189 1.00 97.31 109 HIS A CA 1
ATOM 822 C C . HIS A 1 109 ? 5.894 -1.005 -5.639 1.00 97.31 109 HIS A C 1
ATOM 824 O O . HIS A 1 109 ? 7.037 -0.803 -6.058 1.00 97.31 109 HIS A O 1
ATOM 830 N N . ALA A 1 110 ? 4.813 -0.702 -6.365 1.00 96.31 110 ALA A N 1
ATOM 831 C CA . ALA A 1 110 ? 4.890 -0.108 -7.701 1.00 96.31 110 ALA A CA 1
ATOM 832 C C . ALA A 1 110 ? 5.577 1.272 -7.731 1.00 96.31 110 ALA A C 1
ATOM 834 O O . ALA A 1 110 ? 6.075 1.682 -8.777 1.00 96.31 110 ALA A O 1
ATOM 835 N N . ASN A 1 111 ? 5.654 1.973 -6.596 1.00 94.69 111 ASN A N 1
ATOM 836 C CA . ASN A 1 111 ? 6.401 3.224 -6.428 1.00 94.69 111 ASN A CA 1
ATOM 837 C C . ASN A 1 111 ? 7.835 3.029 -5.905 1.00 94.69 111 ASN A C 1
ATOM 839 O O . ASN A 1 111 ? 8.528 4.008 -5.630 1.00 94.69 111 ASN A O 1
ATOM 843 N N . GLY A 1 112 ? 8.302 1.784 -5.794 1.00 93.44 112 GLY A N 1
ATOM 844 C CA . GLY A 1 112 ? 9.671 1.451 -5.405 1.00 93.44 112 GLY A CA 1
ATOM 845 C C . GLY A 1 112 ? 9.874 1.199 -3.911 1.00 93.44 112 GLY A C 1
ATOM 846 O O . GLY A 1 112 ? 11.012 0.982 -3.489 1.00 93.44 112 GLY A O 1
ATOM 847 N N . VAL A 1 113 ? 8.812 1.186 -3.101 1.00 95.81 113 VAL A N 1
ATOM 848 C CA . VAL A 1 113 ? 8.908 0.781 -1.692 1.00 95.81 113 VAL A CA 1
ATOM 849 C C . VAL A 1 113 ? 9.167 -0.722 -1.636 1.00 95.81 113 VAL A C 1
ATOM 851 O O . VAL A 1 113 ? 8.394 -1.499 -2.176 1.00 95.81 113 VAL A O 1
ATOM 854 N N . ARG A 1 114 ? 10.262 -1.159 -1.009 1.00 94.50 114 ARG A N 1
ATOM 855 C CA . ARG A 1 114 ? 10.611 -2.594 -0.926 1.00 94.50 114 ARG A CA 1
ATOM 856 C C . ARG A 1 114 ? 10.203 -3.251 0.386 1.00 94.50 114 ARG A C 1
ATOM 858 O O . ARG A 1 114 ? 9.965 -4.448 0.415 1.00 94.50 114 ARG A O 1
ATOM 865 N N . ASP A 1 115 ? 10.178 -2.480 1.464 1.00 96.56 115 ASP A N 1
ATOM 866 C CA . ASP A 1 115 ? 9.857 -2.983 2.795 1.00 96.56 115 ASP A CA 1
ATOM 867 C C . ASP A 1 115 ? 8.338 -3.116 2.967 1.00 96.56 115 ASP A C 1
ATOM 869 O O . ASP A 1 115 ? 7.597 -2.156 2.755 1.00 96.56 115 ASP A O 1
ATOM 873 N N . GLU A 1 116 ? 7.886 -4.303 3.368 1.00 96.06 116 GLU A N 1
ATOM 874 C CA . GLU A 1 116 ? 6.466 -4.647 3.524 1.00 96.06 116 GLU A CA 1
ATOM 875 C C . GLU A 1 116 ? 5.776 -3.789 4.587 1.00 96.06 116 GLU A C 1
ATOM 877 O O . GLU A 1 116 ? 4.651 -3.331 4.403 1.00 96.06 116 GLU A O 1
ATOM 882 N N . ILE A 1 117 ? 6.456 -3.519 5.706 1.00 97.19 117 ILE A N 1
ATOM 883 C CA . ILE A 1 117 ? 5.900 -2.689 6.783 1.00 97.19 117 ILE A CA 1
ATOM 884 C C . ILE A 1 117 ? 5.729 -1.248 6.293 1.00 97.19 117 ILE A C 1
ATOM 886 O O . ILE A 1 117 ? 4.715 -0.610 6.582 1.00 97.19 117 ILE A O 1
ATOM 890 N N . THR A 1 118 ? 6.706 -0.747 5.540 1.00 97.69 118 THR A N 1
ATOM 891 C CA . THR A 1 118 ? 6.696 0.596 4.962 1.00 97.69 118 THR A CA 1
ATOM 892 C C . THR A 1 118 ? 5.591 0.738 3.917 1.00 97.69 118 THR A C 1
ATOM 894 O O . THR A 1 118 ? 4.833 1.706 3.953 1.00 97.69 118 THR A O 1
ATOM 897 N N . ALA A 1 119 ? 5.436 -0.244 3.025 1.00 98.06 119 ALA A N 1
ATOM 898 C CA . ALA A 1 119 ? 4.350 -0.261 2.045 1.00 98.06 119 ALA A CA 1
ATOM 899 C C . ALA A 1 119 ? 2.976 -0.243 2.737 1.00 98.06 119 ALA A C 1
ATOM 901 O O . ALA A 1 119 ? 2.126 0.600 2.424 1.00 98.06 119 ALA A O 1
ATOM 902 N N . ASN A 1 120 ? 2.804 -1.076 3.766 1.00 98.06 120 ASN A N 1
ATOM 903 C CA . ASN A 1 120 ? 1.551 -1.176 4.505 1.00 98.06 120 ASN A CA 1
ATOM 904 C C . ASN A 1 120 ? 1.232 0.116 5.272 1.00 98.06 120 ASN A C 1
ATOM 906 O O . ASN A 1 120 ? 0.089 0.583 5.297 1.00 98.06 120 ASN A O 1
ATOM 910 N N . CYS A 1 121 ? 2.241 0.746 5.886 1.00 97.56 121 CYS A N 1
ATOM 911 C CA . CYS A 1 121 ? 2.028 1.980 6.637 1.00 97.56 121 CYS A CA 1
ATOM 912 C C . CYS A 1 121 ? 1.747 3.180 5.736 1.00 97.56 121 CYS A C 1
ATOM 914 O O . CYS A 1 121 ? 0.900 4.002 6.089 1.00 97.56 121 CYS A O 1
ATOM 916 N N . MET A 1 122 ? 2.392 3.271 4.572 1.00 98.06 122 MET A N 1
ATOM 917 C CA . MET A 1 122 ? 2.100 4.309 3.584 1.00 98.06 122 MET A CA 1
ATOM 918 C C . MET A 1 122 ? 0.693 4.134 3.000 1.00 98.06 122 MET A C 1
ATOM 920 O O . MET A 1 122 ? -0.033 5.120 2.872 1.00 98.06 122 MET A O 1
ATOM 924 N N . ALA A 1 123 ? 0.253 2.897 2.741 1.00 97.94 123 ALA A N 1
ATOM 925 C CA . ALA A 1 123 ? -1.127 2.614 2.348 1.00 97.94 123 ALA A CA 1
ATOM 926 C C . ALA A 1 123 ? -2.134 3.058 3.425 1.00 97.94 123 ALA A C 1
ATOM 928 O O . ALA A 1 123 ? -3.110 3.748 3.115 1.00 97.94 123 ALA A O 1
ATOM 929 N N . LEU A 1 124 ? -1.865 2.741 4.698 1.00 98.31 124 LEU A N 1
ATOM 930 C CA . LEU A 1 124 ? -2.712 3.154 5.820 1.00 98.31 124 LEU A CA 1
ATOM 931 C C . LEU A 1 124 ? -2.750 4.679 5.983 1.00 98.31 124 LEU A C 1
ATOM 933 O O . LEU A 1 124 ? -3.825 5.258 6.140 1.00 98.31 124 LEU A O 1
ATOM 937 N N . ALA A 1 125 ? -1.592 5.339 5.938 1.00 97.56 125 ALA A N 1
ATOM 938 C CA . ALA A 1 125 ? -1.488 6.793 6.030 1.00 97.56 125 ALA A CA 1
ATOM 939 C C . ALA A 1 125 ? -2.249 7.478 4.885 1.00 97.56 125 ALA A C 1
ATOM 941 O O . ALA A 1 125 ? -3.010 8.416 5.128 1.00 97.56 125 ALA A O 1
ATOM 942 N N . HIS A 1 126 ? -2.130 6.952 3.663 1.00 95.50 126 HIS A N 1
ATOM 943 C CA . HIS A 1 126 ? -2.866 7.452 2.508 1.00 95.50 126 HIS A CA 1
ATOM 944 C C . HIS A 1 126 ? -4.384 7.318 2.690 1.00 95.50 126 HIS A C 1
ATOM 946 O O . HIS A 1 126 ? -5.116 8.282 2.477 1.00 95.50 126 HIS A O 1
ATOM 952 N N . MET A 1 127 ? -4.875 6.166 3.158 1.00 96.88 127 MET A N 1
ATOM 953 C CA . MET A 1 127 ? -6.306 5.994 3.432 1.00 96.88 127 MET A CA 1
ATOM 954 C C . MET A 1 127 ? -6.796 6.911 4.557 1.00 96.88 127 MET A C 1
ATOM 956 O O . MET A 1 127 ? -7.866 7.504 4.436 1.00 96.88 127 MET A O 1
ATOM 960 N N . ARG A 1 128 ? -6.015 7.093 5.631 1.00 96.56 128 ARG A N 1
ATOM 961 C CA . ARG A 1 128 ? -6.328 8.058 6.702 1.00 96.56 128 ARG A CA 1
ATOM 962 C C . ARG A 1 128 ? -6.464 9.478 6.160 1.00 96.56 128 ARG A C 1
ATOM 964 O O . ARG A 1 128 ? -7.449 10.142 6.474 1.00 96.56 128 ARG A O 1
ATOM 971 N N . ALA A 1 129 ? -5.536 9.911 5.307 1.00 94.00 129 ALA A N 1
ATOM 972 C CA . ALA A 1 129 ? -5.596 11.218 4.653 1.00 94.00 129 ALA A CA 1
ATOM 973 C C . ALA A 1 129 ? -6.837 11.372 3.751 1.00 94.00 129 ALA A C 1
ATOM 975 O O . ALA A 1 129 ? -7.385 12.464 3.633 1.00 94.00 129 ALA A O 1
ATOM 976 N N . GLN A 1 130 ? -7.328 10.271 3.175 1.00 93.81 130 GLN A N 1
ATOM 977 C CA . GLN A 1 130 ? -8.563 10.217 2.383 1.00 93.81 130 GLN A CA 1
ATOM 978 C C . GLN A 1 130 ? -9.838 10.024 3.226 1.00 93.81 130 GLN A C 1
ATOM 980 O O . GLN A 1 130 ? -10.937 9.920 2.683 1.00 93.81 130 GLN A O 1
ATOM 985 N N . GLY A 1 131 ? -9.728 10.014 4.557 1.00 94.75 131 GLY A N 1
ATOM 986 C CA . GLY A 1 131 ? -10.874 9.956 5.461 1.00 94.75 131 GLY A CA 1
ATOM 987 C C . GLY A 1 131 ? -11.271 8.556 5.929 1.00 94.75 131 GLY A C 1
ATOM 988 O O . GLY A 1 131 ? -12.430 8.373 6.305 1.00 94.75 131 GLY A O 1
ATOM 989 N N . LEU A 1 132 ? -10.337 7.595 5.952 1.00 96.25 132 LEU A N 1
ATOM 990 C CA . LEU A 1 132 ? -10.516 6.318 6.650 1.00 96.25 132 LEU A CA 1
ATOM 991 C C . LEU A 1 132 ? -10.970 6.557 8.091 1.00 96.25 132 LEU A C 1
ATOM 993 O O . LEU A 1 132 ? -10.301 7.222 8.882 1.00 96.25 132 LEU A O 1
ATOM 997 N N . THR A 1 133 ? -12.124 6.001 8.434 1.00 97.12 133 THR A N 1
ATOM 998 C CA . THR A 1 133 ? -12.693 6.127 9.776 1.00 97.12 133 THR A CA 1
ATOM 999 C C . THR A 1 133 ? -12.015 5.173 10.756 1.00 97.12 133 THR A C 1
ATOM 1001 O O . THR A 1 133 ? -11.535 4.103 10.380 1.00 97.12 133 THR A O 1
ATOM 1004 N N . ALA A 1 134 ? -12.078 5.487 12.053 1.00 96.94 134 ALA A N 1
ATOM 1005 C CA . ALA A 1 134 ? -11.582 4.593 13.103 1.00 96.94 134 ALA A CA 1
ATOM 1006 C C . ALA A 1 134 ? -12.246 3.200 13.070 1.00 96.94 134 ALA A C 1
ATOM 1008 O O . ALA A 1 134 ? -11.609 2.198 13.380 1.00 96.94 134 ALA A O 1
ATOM 1009 N N . ARG A 1 135 ? -13.521 3.114 12.655 1.00 97.88 135 ARG A N 1
ATOM 1010 C CA . ARG A 1 135 ? -14.233 1.834 12.509 1.00 97.88 135 ARG A CA 1
ATOM 1011 C C . ARG A 1 135 ? -13.657 0.987 11.374 1.00 97.88 135 ARG A C 1
ATOM 1013 O O . ARG A 1 135 ? -13.499 -0.218 11.552 1.00 97.88 135 ARG A O 1
ATOM 1020 N N . GLN A 1 136 ? -13.369 1.609 10.231 1.00 98.06 136 GLN A N 1
ATOM 1021 C CA . GLN A 1 136 ? -12.749 0.940 9.087 1.00 98.06 136 GLN A CA 1
ATOM 1022 C C . GLN A 1 136 ? -11.319 0.505 9.429 1.00 98.06 136 GLN A C 1
ATOM 1024 O O . GLN A 1 136 ? -10.962 -0.644 9.209 1.00 98.06 136 GLN A O 1
ATOM 1029 N N . GLU A 1 137 ? -10.523 1.362 10.068 1.00 98.44 137 GLU A N 1
ATOM 1030 C CA . GLU A 1 137 ? -9.180 0.980 10.519 1.00 98.44 137 GLU A CA 1
ATOM 1031 C C . GLU A 1 137 ? -9.206 -0.187 11.521 1.00 98.44 137 GLU A C 1
ATOM 1033 O O . GLU A 1 137 ? -8.435 -1.135 11.391 1.00 98.44 137 GLU A O 1
ATOM 1038 N N . ALA A 1 138 ? -10.143 -0.183 12.475 1.00 98.12 138 ALA A N 1
ATOM 1039 C CA . ALA A 1 138 ? -10.328 -1.309 13.389 1.00 98.12 138 ALA A CA 1
ATOM 1040 C C . ALA A 1 138 ? -10.747 -2.601 12.662 1.00 98.12 138 ALA A C 1
ATOM 1042 O O . ALA A 1 138 ? -10.483 -3.697 13.154 1.00 98.12 138 ALA A O 1
ATOM 1043 N N . HIS A 1 139 ? -11.417 -2.497 11.510 1.00 97.81 139 HIS A N 1
ATOM 1044 C CA . HIS A 1 139 ? -11.723 -3.648 10.658 1.00 97.81 139 HIS A CA 1
ATOM 1045 C C . HIS A 1 139 ? -10.468 -4.222 10.007 1.00 97.81 139 HIS A C 1
ATOM 1047 O O . HIS A 1 139 ? -10.221 -5.418 10.158 1.00 97.81 139 HIS A O 1
ATOM 1053 N N . LEU A 1 140 ? -9.631 -3.367 9.410 1.00 98.00 140 LEU A N 1
ATOM 1054 C CA . LEU A 1 140 ? -8.318 -3.764 8.886 1.00 98.00 140 LEU A CA 1
ATOM 1055 C C . LEU A 1 140 ? -7.473 -4.443 9.975 1.00 98.00 140 LEU A C 1
ATOM 1057 O O . LEU A 1 140 ? -6.873 -5.490 9.741 1.00 98.00 140 LEU A O 1
ATOM 1061 N N . GLN A 1 141 ? -7.470 -3.889 11.191 1.00 97.69 141 GLN A N 1
ATOM 1062 C CA . GLN A 1 141 ? -6.757 -4.461 12.331 1.00 97.69 141 GLN A CA 1
ATOM 1063 C C . GLN A 1 141 ? -7.211 -5.885 12.661 1.00 97.69 141 GLN A C 1
ATOM 1065 O O . GLN A 1 141 ? -6.372 -6.771 12.820 1.00 97.69 141 GLN A O 1
ATOM 1070 N N . ARG A 1 142 ? -8.526 -6.111 12.788 1.00 97.56 142 ARG A N 1
ATOM 1071 C CA . ARG A 1 142 ? -9.065 -7.438 13.130 1.00 97.56 142 ARG A CA 1
ATOM 1072 C C . ARG A 1 142 ? -8.680 -8.485 12.092 1.00 97.56 142 ARG A C 1
ATOM 1074 O O . ARG A 1 142 ? -8.365 -9.608 12.471 1.00 97.56 142 ARG A O 1
ATOM 1081 N N . TRP A 1 143 ? -8.677 -8.111 10.814 1.00 95.12 143 TRP A N 1
ATOM 1082 C CA . TRP A 1 143 ? -8.239 -9.002 9.744 1.00 95.12 143 TRP A CA 1
ATOM 1083 C C . TRP A 1 143 ? -6.763 -9.392 9.900 1.00 95.12 143 TRP A C 1
ATOM 1085 O O . TRP A 1 143 ? -6.457 -10.577 9.979 1.00 95.12 143 TRP A O 1
ATOM 1095 N N . HIS A 1 144 ? -5.856 -8.424 10.081 1.00 95.56 144 HIS A N 1
ATOM 1096 C CA . HIS A 1 144 ? -4.432 -8.726 10.284 1.00 95.56 144 HIS A CA 1
ATOM 1097 C C . HIS A 1 144 ? -4.180 -9.581 11.530 1.00 95.56 144 HIS A C 1
ATOM 1099 O O . HIS A 1 144 ? -3.336 -10.472 11.521 1.00 95.56 144 HIS A O 1
ATOM 1105 N N . GLN A 1 145 ? -4.915 -9.337 12.616 1.00 94.38 145 GLN A N 1
ATOM 1106 C CA . GLN A 1 145 ? -4.806 -10.143 13.832 1.00 94.38 145 GLN A CA 1
ATOM 1107 C C . GLN A 1 145 ? -5.237 -11.605 13.614 1.00 94.38 145 GLN A C 1
ATOM 1109 O O . GLN A 1 145 ? -4.758 -12.481 14.333 1.00 94.38 145 GLN A O 1
ATOM 1114 N N . ALA A 1 146 ? -6.096 -11.876 12.626 1.00 94.62 146 ALA A N 1
ATOM 1115 C CA . ALA A 1 146 ? -6.577 -13.215 12.295 1.00 94.62 146 ALA A CA 1
ATOM 1116 C C . ALA A 1 146 ? -5.638 -14.012 11.366 1.00 94.62 146 ALA A C 1
ATOM 1118 O O . ALA A 1 146 ? -5.726 -15.237 11.347 1.00 94.62 146 ALA A O 1
ATOM 1119 N N . GLU A 1 147 ? -4.717 -13.361 10.644 1.00 88.56 147 GLU A N 1
ATOM 1120 C CA . GLU A 1 147 ? -3.778 -14.021 9.709 1.00 88.56 147 GLU A CA 1
ATOM 1121 C C . GLU A 1 147 ? -2.726 -14.908 10.414 1.00 88.56 147 GLU A C 1
ATOM 1123 O O . GLU A 1 147 ? -2.063 -15.731 9.787 1.00 88.56 147 GLU A O 1
ATOM 1128 N N . GLY A 1 148 ? -2.584 -14.809 11.740 1.00 91.81 148 GLY A N 1
ATOM 1129 C CA . GLY A 1 148 ? -1.730 -15.714 12.512 1.00 91.81 148 GLY A CA 1
ATOM 1130 C C . GLY A 1 148 ? -0.238 -15.543 12.200 1.00 91.81 148 GLY A C 1
ATOM 1131 O O . GLY A 1 148 ? 0.294 -14.435 12.309 1.00 91.81 148 GLY A O 1
ATOM 1132 N N . ARG A 1 149 ? 0.464 -16.644 11.891 1.00 94.69 149 ARG A N 1
ATOM 1133 C CA . ARG A 1 149 ? 1.912 -16.647 11.612 1.00 94.69 149 ARG A CA 1
ATOM 1134 C C . ARG A 1 149 ? 2.177 -16.200 10.176 1.00 94.69 149 ARG A C 1
ATOM 1136 O O . ARG A 1 149 ? 1.599 -16.756 9.253 1.00 94.69 149 ARG A O 1
ATOM 1143 N N . LEU A 1 150 ? 3.120 -15.279 10.009 1.00 92.00 150 LEU A N 1
ATOM 1144 C CA . LEU A 1 150 ? 3.571 -14.779 8.709 1.00 92.00 150 LEU A CA 1
ATOM 1145 C C . LEU A 1 150 ? 5.082 -14.973 8.559 1.00 92.00 150 LEU A C 1
ATOM 1147 O O . LEU A 1 150 ? 5.777 -15.254 9.540 1.00 92.00 150 LEU A O 1
ATOM 1151 N N . ASP A 1 151 ? 5.598 -14.792 7.346 1.00 91.31 151 ASP A N 1
ATOM 1152 C CA . ASP A 1 151 ? 7.039 -14.817 7.101 1.00 91.31 151 ASP A CA 1
ATOM 1153 C C . ASP A 1 151 ? 7.787 -13.700 7.857 1.00 91.31 151 ASP A C 1
ATOM 1155 O O . ASP A 1 151 ? 7.203 -12.664 8.207 1.00 91.31 151 ASP A O 1
ATOM 1159 N N . PRO A 1 152 ? 9.101 -13.862 8.112 1.00 91.88 152 PRO A N 1
ATOM 1160 C CA . PRO A 1 152 ? 9.892 -12.886 8.862 1.00 91.88 152 PRO A CA 1
ATOM 1161 C C . PRO A 1 152 ? 9.877 -11.465 8.287 1.00 91.88 152 PRO A C 1
ATOM 1163 O O . PRO A 1 152 ? 9.943 -10.510 9.062 1.00 91.88 152 PRO A O 1
ATOM 1166 N N . GLN A 1 153 ? 9.740 -11.307 6.964 1.00 89.38 153 GLN A N 1
ATOM 1167 C CA . GLN A 1 153 ? 9.632 -9.991 6.315 1.00 89.38 153 GLN A CA 1
ATOM 1168 C C . GLN A 1 153 ? 8.401 -9.194 6.780 1.00 89.38 153 GLN A C 1
ATOM 1170 O O . GLN A 1 153 ? 8.441 -7.970 6.837 1.00 89.38 153 GLN A O 1
ATOM 1175 N N . TYR A 1 154 ? 7.348 -9.884 7.227 1.00 89.50 154 TYR A N 1
ATOM 1176 C CA . TYR A 1 154 ? 6.153 -9.286 7.827 1.00 89.50 154 TYR A CA 1
ATOM 1177 C C . TYR A 1 154 ? 6.273 -9.132 9.356 1.00 89.50 154 TYR A C 1
ATOM 1179 O O . TYR A 1 154 ? 5.322 -8.774 10.040 1.00 89.50 154 TYR A O 1
ATOM 1187 N N . GLY A 1 155 ? 7.435 -9.420 9.950 1.00 90.00 155 GLY A N 1
ATOM 1188 C CA . GLY A 1 155 ? 7.620 -9.419 11.405 1.00 90.00 155 GLY A CA 1
ATOM 1189 C C . GLY A 1 155 ? 7.126 -10.689 12.107 1.00 90.00 155 GLY A C 1
ATOM 1190 O O . GLY A 1 155 ? 6.990 -10.686 13.330 1.00 90.00 155 GLY A O 1
ATOM 1191 N N . GLY A 1 156 ? 6.872 -11.773 11.364 1.00 93.00 156 GLY A N 1
ATOM 1192 C CA . GLY A 1 156 ? 6.621 -13.114 11.907 1.00 93.00 156 GLY A CA 1
ATOM 1193 C C . GLY A 1 156 ? 5.172 -13.423 12.308 1.00 93.00 156 GLY A C 1
ATOM 1194 O O . GLY A 1 156 ? 4.827 -14.583 12.534 1.00 93.00 156 GLY A O 1
ATOM 1195 N N . SER A 1 157 ? 4.296 -12.419 12.394 1.00 96.50 157 SER A N 1
ATOM 1196 C CA . SER A 1 157 ? 2.858 -12.616 12.623 1.00 96.50 157 SER A CA 1
ATOM 1197 C C . SER A 1 157 ? 2.045 -11.416 12.155 1.00 96.50 157 SER A C 1
ATOM 1199 O O . SER A 1 157 ? 2.551 -10.294 12.152 1.00 96.50 157 SER A O 1
ATOM 1201 N N . GLY A 1 158 ? 0.768 -11.628 11.837 1.00 96.06 158 GLY A N 1
ATOM 1202 C CA . GLY A 1 158 ? -0.131 -10.549 11.428 1.00 96.06 158 GLY A CA 1
ATOM 1203 C C . GLY A 1 158 ? -0.353 -9.496 12.521 1.00 96.06 158 GLY A C 1
ATOM 1204 O O . GLY A 1 158 ? -0.409 -8.300 12.234 1.00 96.06 158 GLY A O 1
ATOM 1205 N N . ALA A 1 159 ? -0.357 -9.905 13.795 1.00 96.69 159 ALA A N 1
ATOM 1206 C CA . ALA A 1 159 ? -0.440 -8.979 14.925 1.00 96.69 159 ALA A CA 1
ATOM 1207 C C . ALA A 1 159 ? 0.783 -8.046 15.010 1.00 96.69 159 ALA A C 1
ATOM 1209 O O . ALA A 1 159 ? 0.623 -6.833 15.155 1.00 96.69 159 ALA A O 1
ATOM 1210 N N . VAL A 1 160 ? 1.998 -8.594 14.878 1.00 97.25 160 VAL A N 1
ATOM 1211 C CA . VAL A 1 160 ? 3.239 -7.798 14.871 1.00 97.25 160 VAL A CA 1
ATOM 1212 C C . VAL A 1 160 ? 3.327 -6.932 13.615 1.00 97.25 160 VAL A C 1
ATOM 1214 O O . VAL A 1 160 ? 3.738 -5.774 13.701 1.00 97.25 160 VAL A O 1
ATOM 1217 N N . PHE A 1 161 ? 2.910 -7.457 12.461 1.00 97.69 161 PHE A N 1
ATOM 1218 C CA . PHE A 1 161 ? 2.878 -6.703 11.211 1.00 97.69 161 PHE A CA 1
ATOM 1219 C C . PHE A 1 161 ? 2.006 -5.450 11.338 1.00 97.69 161 PHE A C 1
ATOM 1221 O O . PHE A 1 161 ? 2.454 -4.337 11.045 1.00 97.69 161 PHE A O 1
ATOM 1228 N N . TRP A 1 162 ? 0.787 -5.604 11.863 1.00 97.94 162 TRP A N 1
ATOM 1229 C CA . TRP A 1 162 ? -0.131 -4.487 12.072 1.00 97.94 162 TRP A CA 1
ATOM 1230 C C . TRP A 1 162 ? 0.374 -3.493 13.122 1.00 97.94 162 TRP A C 1
ATOM 1232 O O . TRP A 1 162 ? 0.323 -2.283 12.914 1.00 97.94 162 TRP A O 1
ATOM 1242 N N . GLU A 1 163 ? 0.924 -3.974 14.236 1.00 97.81 163 GLU A N 1
ATOM 1243 C CA . GLU A 1 163 ? 1.504 -3.116 15.274 1.00 97.81 163 GLU A CA 1
ATOM 1244 C C . GLU A 1 163 ? 2.646 -2.239 14.720 1.00 97.81 163 GLU A C 1
ATOM 1246 O O . GLU A 1 163 ? 2.687 -1.025 14.947 1.00 97.81 163 GLU A O 1
ATOM 1251 N N . ARG A 1 164 ? 3.554 -2.828 13.930 1.00 97.81 164 ARG A N 1
ATOM 1252 C CA . ARG A 1 164 ? 4.632 -2.096 13.246 1.00 97.81 164 ARG A CA 1
ATOM 1253 C C . ARG A 1 164 ? 4.089 -1.110 12.211 1.00 97.81 164 ARG A C 1
ATOM 1255 O O . ARG A 1 164 ? 4.578 0.017 12.144 1.00 97.81 164 ARG A O 1
ATOM 1262 N N . THR A 1 165 ? 3.047 -1.501 11.479 1.00 98.00 165 THR A N 1
ATOM 1263 C CA . THR A 1 165 ? 2.334 -0.635 10.527 1.00 98.00 165 THR A CA 1
ATOM 1264 C C . THR A 1 165 ? 1.784 0.610 11.221 1.00 98.00 165 THR A C 1
ATOM 1266 O O . THR A 1 165 ? 2.031 1.728 10.769 1.00 98.00 165 THR A O 1
ATOM 1269 N N . LEU A 1 166 ? 1.089 0.441 12.352 1.00 97.88 166 LEU A N 1
ATOM 1270 C CA . LEU A 1 166 ? 0.530 1.550 13.128 1.00 97.88 166 LEU A CA 1
ATOM 1271 C C . LEU A 1 166 ? 1.615 2.510 13.621 1.00 97.88 166 LEU A C 1
ATOM 1273 O O . LEU A 1 166 ? 1.436 3.724 13.511 1.00 97.88 166 LEU A O 1
ATOM 1277 N N . ARG A 1 167 ? 2.736 1.978 14.130 1.00 96.94 167 ARG A N 1
ATOM 1278 C CA . ARG A 1 167 ? 3.881 2.795 14.559 1.00 96.94 167 ARG A CA 1
ATOM 1279 C C . ARG A 1 167 ? 4.466 3.610 13.412 1.00 96.94 167 ARG A C 1
ATOM 1281 O O . ARG A 1 167 ? 4.653 4.810 13.583 1.00 96.94 167 ARG A O 1
ATOM 1288 N N . CYS A 1 168 ? 4.711 2.990 12.255 1.00 97.00 168 CYS A N 1
ATOM 1289 C CA . CYS A 1 168 ? 5.198 3.717 11.081 1.00 97.00 168 CYS A CA 1
ATOM 1290 C C . CYS A 1 168 ? 4.198 4.808 10.659 1.00 97.00 168 CYS A C 1
ATOM 1292 O O . CYS A 1 168 ? 4.556 5.978 10.551 1.00 97.00 168 CYS A O 1
ATOM 1294 N N . ALA A 1 169 ? 2.918 4.456 10.502 1.00 96.19 169 ALA A N 1
ATOM 1295 C CA . ALA A 1 169 ? 1.897 5.380 10.015 1.00 96.19 169 ALA A CA 1
ATOM 1296 C C . ALA A 1 169 ? 1.610 6.541 10.987 1.00 96.19 169 ALA A C 1
ATOM 1298 O O . ALA A 1 169 ? 1.067 7.562 10.574 1.00 96.19 169 ALA A O 1
ATOM 1299 N N . ALA A 1 170 ? 1.934 6.403 12.277 1.00 92.25 170 ALA A N 1
ATOM 1300 C CA . ALA A 1 170 ? 1.839 7.494 13.244 1.00 92.25 170 ALA A CA 1
ATOM 1301 C C . ALA A 1 170 ? 2.906 8.581 13.023 1.00 92.25 170 ALA A C 1
ATOM 1303 O O . ALA A 1 170 ? 2.645 9.734 13.355 1.00 92.25 170 ALA A O 1
ATOM 1304 N N . GLY A 1 171 ? 4.063 8.227 12.449 1.00 88.94 171 GLY A N 1
ATOM 1305 C CA . GLY A 1 171 ? 5.142 9.162 12.113 1.00 88.94 171 GLY A CA 1
ATOM 1306 C C . GLY A 1 171 ? 4.981 9.870 10.763 1.00 88.94 171 GLY A C 1
ATOM 1307 O O . GLY A 1 171 ? 5.770 10.754 10.458 1.00 88.94 171 GLY A O 1
ATOM 1308 N N . LEU A 1 172 ? 3.979 9.488 9.962 1.00 87.12 172 LEU A N 1
ATOM 1309 C CA . LEU A 1 172 ? 3.673 10.080 8.649 1.00 87.12 172 LEU A CA 1
ATOM 1310 C C . LEU A 1 172 ? 2.541 11.125 8.702 1.00 87.12 172 LEU A C 1
ATOM 1312 O O . LEU A 1 172 ? 2.006 11.496 7.659 1.00 87.12 172 LEU A O 1
ATOM 1316 N N . ARG A 1 173 ? 2.126 11.529 9.908 1.00 59.62 173 ARG A N 1
ATOM 1317 C CA . ARG A 1 173 ? 1.061 12.516 10.131 1.00 59.62 173 ARG A CA 1
ATOM 1318 C C . ARG A 1 173 ? 1.575 13.944 10.068 1.00 59.62 173 ARG A C 1
ATOM 1320 O O . ARG A 1 173 ? 2.682 14.182 10.596 1.00 59.62 173 ARG A O 1
#